Protein AF-A0A7Y5V5Q0-F1 (afdb_monomer_lite)

pLDDT: mean 81.28, std 18.64, range [32.94, 93.69]

Radius of gyration: 12.2 Å; chains: 1; bounding box: 17×25×36 Å

Structure (mmCIF, N/CA/C/O backbone):
data_AF-A0A7Y5V5Q0-F1
#
_entry.id   AF-A0A7Y5V5Q0-F1
#
loop_
_atom_site.group_PDB
_atom_site.id
_atom_site.type_symbol
_atom_site.label_atom_id
_atom_site.label_alt_id
_atom_site.label_comp_id
_atom_site.label_asym_id
_atom_site.label_entity_id
_atom_site.label_seq_id
_atom_site.pdbx_PDB_ins_code
_atom_site.Cartn_x
_atom_site.Cartn_y
_atom_site.Cartn_z
_atom_site.occupancy
_atom_site.B_iso_or_equiv
_atom_site.auth_seq_id
_atom_site.auth_comp_id
_atom_site.auth_asym_id
_atom_site.auth_atom_id
_atom_site.pdbx_PDB_model_num
ATOM 1 N N . LEU A 1 1 ? 7.092 0.372 0.300 1.00 84.88 1 LEU A N 1
ATOM 2 C CA . LEU A 1 1 ? 5.663 0.557 -0.019 1.00 84.88 1 LEU A CA 1
ATOM 3 C C . LEU A 1 1 ? 4.927 1.116 1.183 1.00 84.88 1 LEU A C 1
ATOM 5 O O . LEU A 1 1 ? 4.446 2.232 1.101 1.00 84.88 1 LEU A O 1
ATOM 9 N N . LEU A 1 2 ? 4.894 0.382 2.294 1.00 90.88 2 LEU A N 1
ATOM 10 C CA . LEU A 1 2 ? 4.264 0.806 3.545 1.00 90.88 2 LEU A CA 1
ATOM 11 C C . LEU A 1 2 ? 5.132 0.404 4.736 1.00 90.88 2 LEU A C 1
ATOM 13 O O . LEU A 1 2 ? 6.078 -0.368 4.580 1.00 90.88 2 LEU A O 1
ATOM 17 N N . VAL A 1 3 ? 4.825 0.948 5.906 1.00 92.06 3 VAL A N 1
ATOM 18 C CA . VAL A 1 3 ? 5.500 0.621 7.162 1.00 92.06 3 VAL A CA 1
ATOM 19 C C . VAL A 1 3 ? 4.441 0.137 8.136 1.00 92.06 3 VAL A C 1
ATOM 21 O O . VAL A 1 3 ? 3.422 0.801 8.312 1.00 92.06 3 VAL A O 1
ATOM 24 N N . LEU A 1 4 ? 4.676 -1.028 8.731 1.00 92.31 4 LEU A N 1
ATOM 25 C CA . LEU A 1 4 ? 3.849 -1.548 9.812 1.00 92.31 4 LEU A CA 1
ATOM 26 C C . LEU A 1 4 ? 4.530 -1.258 11.141 1.00 92.31 4 LEU A C 1
ATOM 28 O O . LEU A 1 4 ? 5.722 -1.518 11.298 1.00 92.31 4 LEU A O 1
ATOM 32 N N . GLU A 1 5 ? 3.771 -0.761 12.107 1.00 90.62 5 GLU A N 1
ATOM 33 C CA . GLU A 1 5 ? 4.239 -0.644 13.481 1.00 90.62 5 GLU A CA 1
ATOM 34 C C . GLU A 1 5 ? 3.756 -1.856 14.279 1.00 90.62 5 GLU A C 1
ATOM 36 O O . GLU A 1 5 ? 2.561 -2.135 14.352 1.00 90.62 5 GLU A O 1
ATOM 41 N N . ALA A 1 6 ? 4.689 -2.577 14.895 1.00 87.62 6 ALA A N 1
ATOM 42 C CA . ALA A 1 6 ? 4.382 -3.664 15.810 1.00 87.62 6 ALA A CA 1
ATOM 43 C C . ALA A 1 6 ? 5.356 -3.631 16.988 1.00 87.62 6 ALA A C 1
ATOM 45 O O . ALA A 1 6 ? 6.568 -3.633 16.800 1.00 87.62 6 ALA A O 1
ATOM 46 N N . MET A 1 7 ? 4.837 -3.610 18.220 1.00 88.19 7 MET A N 1
ATOM 47 C CA . MET A 1 7 ? 5.645 -3.659 19.451 1.00 88.19 7 MET A CA 1
ATOM 48 C C . MET A 1 7 ? 6.750 -2.583 19.524 1.00 88.19 7 MET A C 1
ATOM 50 O O . MET A 1 7 ? 7.866 -2.868 19.959 1.00 88.19 7 MET A O 1
ATOM 54 N N . LYS A 1 8 ? 6.431 -1.337 19.136 1.00 88.69 8 LYS A N 1
ATOM 55 C CA . LYS A 1 8 ? 7.374 -0.198 19.042 1.00 88.69 8 LYS A CA 1
ATOM 56 C C . LYS A 1 8 ? 8.467 -0.359 17.978 1.00 88.69 8 LYS A C 1
ATOM 58 O O . LYS A 1 8 ? 9.460 0.364 18.009 1.00 88.69 8 LYS A O 1
ATOM 63 N N . MET A 1 9 ? 8.296 -1.313 17.069 1.00 87.62 9 MET A N 1
ATOM 64 C CA . MET A 1 9 ? 9.218 -1.591 15.978 1.00 87.62 9 MET A CA 1
ATOM 65 C C . MET A 1 9 ? 8.522 -1.346 14.646 1.00 87.62 9 MET A C 1
ATOM 67 O O . MET A 1 9 ? 7.397 -1.793 14.413 1.00 87.62 9 MET A O 1
ATOM 71 N N . GLU A 1 10 ? 9.223 -0.658 13.759 1.00 91.56 10 GLU A N 1
ATOM 72 C CA . GLU A 1 10 ? 8.782 -0.421 12.393 1.00 91.56 10 GLU A CA 1
ATOM 73 C C . GLU A 1 10 ? 9.266 -1.548 11.478 1.00 91.56 10 GLU A C 1
ATOM 75 O O . GLU A 1 10 ? 10.437 -1.930 11.489 1.00 91.56 10 GLU A O 1
ATOM 80 N N . HIS A 1 11 ? 8.360 -2.060 10.653 1.00 91.12 11 HIS A N 1
ATOM 81 C CA . HIS A 1 11 ? 8.618 -3.121 9.692 1.00 91.12 11 HIS A CA 1
ATOM 82 C C . HIS A 1 11 ? 8.315 -2.591 8.286 1.00 91.12 11 HIS A C 1
ATOM 84 O O . HIS A 1 11 ? 7.145 -2.451 7.910 1.00 91.12 11 HIS A O 1
ATOM 90 N N . PRO A 1 12 ? 9.345 -2.245 7.496 1.00 89.75 12 PRO A N 1
ATOM 91 C CA . PRO A 1 12 ? 9.144 -1.734 6.151 1.00 89.75 12 PRO A CA 1
ATOM 92 C C . PRO A 1 12 ? 8.731 -2.865 5.20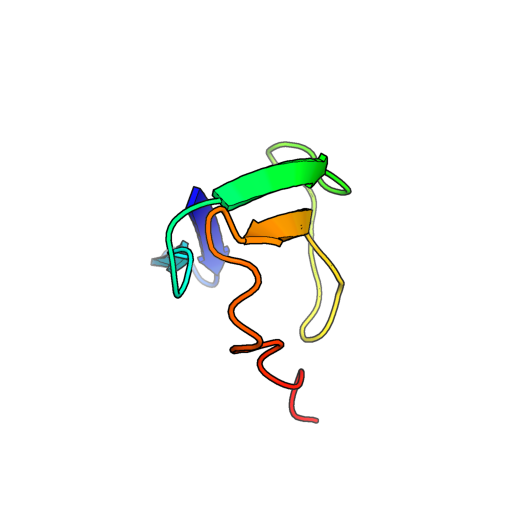2 1.00 89.75 12 PRO A C 1
ATOM 94 O O . PRO A 1 12 ? 9.517 -3.762 4.907 1.00 89.75 12 PRO A O 1
ATOM 97 N N . MET A 1 13 ? 7.523 -2.771 4.653 1.00 90.25 13 MET A N 1
ATOM 98 C CA . MET A 1 13 ? 7.018 -3.658 3.607 1.00 90.25 13 MET A CA 1
ATOM 99 C C . MET A 1 13 ? 7.373 -3.088 2.235 1.00 90.25 13 MET A C 1
ATOM 101 O O . MET A 1 13 ? 7.022 -1.952 1.876 1.00 90.25 13 MET A O 1
ATOM 105 N N . ARG A 1 14 ? 8.100 -3.879 1.451 1.00 89.69 14 ARG A N 1
ATOM 106 C CA . ARG A 1 14 ? 8.546 -3.536 0.096 1.00 89.69 14 ARG A CA 1
ATOM 107 C C . ARG A 1 14 ? 7.770 -4.376 -0.910 1.00 89.69 14 ARG A C 1
ATOM 109 O O . ARG A 1 14 ? 7.383 -5.493 -0.594 1.00 89.69 14 ARG A O 1
ATOM 116 N N . ALA A 1 15 ? 7.523 -3.817 -2.092 1.00 89.56 15 ALA A N 1
ATOM 117 C CA . ALA A 1 15 ? 6.977 -4.618 -3.176 1.00 89.56 15 ALA A CA 1
ATOM 118 C C . ALA A 1 15 ? 8.055 -5.612 -3.636 1.00 89.56 15 ALA A C 1
ATOM 120 O O . ALA A 1 15 ? 9.237 -5.251 -3.625 1.00 89.56 15 ALA A O 1
ATOM 121 N N . PRO A 1 16 ? 7.664 -6.841 -4.003 1.00 86.62 16 PRO A N 1
ATOM 122 C CA . PRO A 1 16 ? 8.590 -7.825 -4.551 1.00 86.62 16 PRO A CA 1
ATOM 123 C C . PRO A 1 16 ? 9.103 -7.420 -5.941 1.00 86.62 16 PRO A C 1
ATOM 125 O O . PRO A 1 16 ? 10.223 -7.772 -6.299 1.00 86.62 16 PRO A O 1
ATOM 128 N N . GLU A 1 17 ? 8.310 -6.654 -6.693 1.00 89.25 17 GLU A N 1
ATOM 129 C CA . GLU A 1 17 ? 8.607 -6.190 -8.048 1.00 89.25 17 GLU A CA 1
ATOM 130 C C . GLU A 1 17 ? 7.964 -4.822 -8.334 1.00 89.25 17 GLU A C 1
ATOM 132 O O . GLU A 1 17 ? 7.166 -4.315 -7.536 1.00 89.25 17 GLU A O 1
ATOM 137 N N . ASP A 1 18 ? 8.335 -4.217 -9.463 1.00 89.69 18 ASP A N 1
ATOM 138 C CA . ASP A 1 18 ? 7.777 -2.945 -9.923 1.00 89.69 18 ASP A CA 1
ATOM 139 C C . ASP A 1 18 ? 6.336 -3.119 -10.433 1.00 89.69 18 ASP A C 1
ATOM 141 O O . ASP A 1 18 ? 5.995 -4.093 -11.107 1.00 89.69 18 ASP A O 1
ATOM 145 N N . GLY A 1 19 ? 5.469 -2.150 -10.136 1.00 90.88 19 GLY A N 1
ATOM 146 C CA . GLY A 1 19 ? 4.058 -2.232 -10.500 1.00 90.88 19 GLY 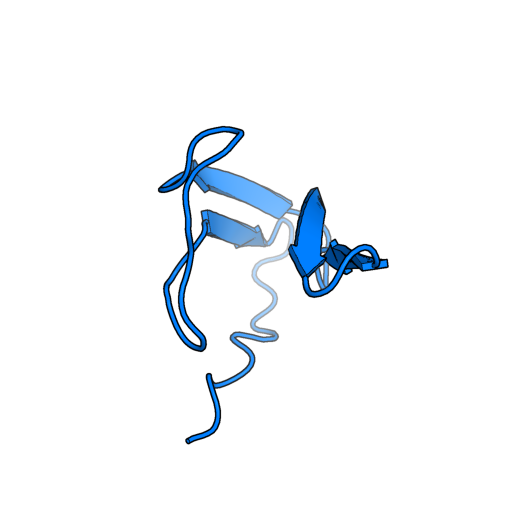A CA 1
ATOM 147 C C . GLY A 1 19 ? 3.236 -1.005 -10.113 1.00 90.88 19 GLY A C 1
ATOM 148 O O . GLY A 1 19 ? 3.761 -0.008 -9.611 1.00 90.88 19 GLY A O 1
ATOM 149 N N . VAL A 1 20 ? 1.927 -1.086 -10.346 1.00 92.75 20 VAL A N 1
ATOM 150 C CA . VAL A 1 20 ? 0.941 -0.032 -10.081 1.00 92.75 20 VAL A CA 1
ATOM 151 C C . VAL A 1 20 ? 0.013 -0.462 -8.949 1.00 92.75 20 VAL A C 1
ATOM 153 O O . VAL A 1 20 ? -0.558 -1.547 -8.980 1.00 92.75 20 VAL A O 1
ATOM 156 N N . VAL A 1 21 ? -0.169 0.391 -7.937 1.00 92.94 21 VAL A N 1
ATOM 157 C CA . VAL A 1 21 ? -1.129 0.131 -6.852 1.00 92.94 21 VAL A CA 1
ATOM 158 C C . VAL A 1 21 ? -2.550 0.297 -7.392 1.00 92.94 21 VAL A C 1
ATOM 160 O O . VAL A 1 21 ? -2.944 1.403 -7.755 1.00 92.94 21 VAL A O 1
ATOM 163 N N . LEU A 1 22 ? -3.315 -0.793 -7.428 1.00 93.69 22 LEU A N 1
ATOM 164 C CA . LEU A 1 22 ? -4.709 -0.798 -7.878 1.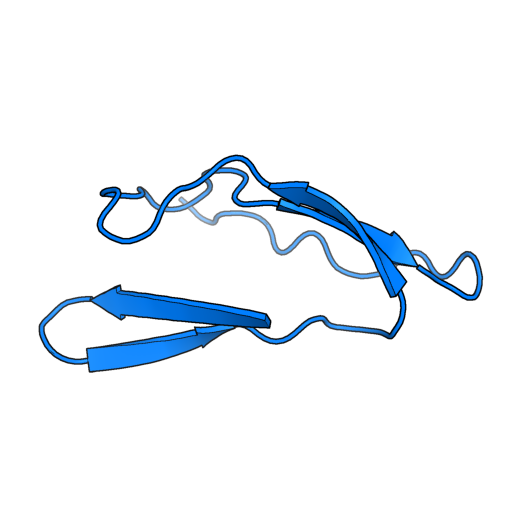00 93.69 22 LEU A CA 1
ATOM 165 C C . LEU A 1 22 ? -5.685 -0.478 -6.744 1.00 93.69 22 LEU A C 1
ATOM 167 O O . LEU A 1 22 ? -6.680 0.210 -6.950 1.00 93.69 22 LEU A O 1
ATOM 171 N N . GLU A 1 23 ? -5.409 -0.989 -5.544 1.00 92.94 23 GLU A N 1
ATOM 172 C CA . GLU A 1 23 ? -6.302 -0.857 -4.395 1.00 92.94 23 GLU A CA 1
ATOM 173 C C . GLU A 1 23 ? -5.494 -0.716 -3.104 1.00 92.94 23 GLU A C 1
ATOM 175 O O . GLU A 1 23 ? -4.524 -1.445 -2.901 1.00 92.94 23 GLU A O 1
ATOM 180 N N . LEU A 1 24 ? -5.915 0.189 -2.217 1.00 92.75 24 LEU A N 1
ATOM 181 C CA . LEU A 1 24 ? -5.383 0.348 -0.864 1.00 92.75 24 LEU A CA 1
ATOM 182 C C . LEU A 1 24 ? -6.536 0.192 0.132 1.00 92.75 24 LEU A C 1
ATOM 184 O O . LEU A 1 24 ? -7.478 0.981 0.115 1.00 92.75 24 LEU A O 1
ATOM 188 N N . ARG A 1 25 ? -6.464 -0.831 0.986 1.00 92.50 25 ARG A N 1
ATOM 189 C CA . ARG A 1 25 ? -7.536 -1.215 1.922 1.00 92.50 25 ARG A CA 1
ATOM 190 C C . ARG A 1 25 ? -7.306 -0.756 3.356 1.00 92.50 25 ARG A C 1
ATOM 192 O O . ARG A 1 25 ? -8.048 -1.155 4.247 1.00 92.50 25 ARG A O 1
ATOM 199 N N . VAL A 1 26 ? -6.276 0.048 3.581 1.00 92.69 26 VAL A N 1
ATOM 200 C CA . VAL A 1 26 ? -5.873 0.495 4.913 1.00 92.69 26 VAL A CA 1
ATOM 201 C C . VAL A 1 26 ? -5.582 1.984 4.918 1.00 92.69 26 VAL A C 1
ATOM 203 O O . VAL A 1 26 ? -5.052 2.531 3.947 1.00 92.69 26 VAL A O 1
ATOM 206 N N . ALA A 1 27 ? -5.911 2.630 6.028 1.00 93.06 27 ALA A N 1
ATOM 207 C CA . ALA A 1 27 ? -5.523 3.992 6.335 1.00 93.06 27 ALA A CA 1
ATOM 208 C C . ALA A 1 27 ? -4.384 4.021 7.364 1.00 93.06 27 ALA A C 1
ATOM 210 O O . ALA A 1 27 ? -4.061 3.038 8.034 1.00 93.06 27 ALA A O 1
ATOM 211 N N . VAL A 1 28 ? -3.744 5.182 7.490 1.00 92.25 28 VAL A N 1
ATOM 212 C CA . VAL A 1 28 ? -2.701 5.394 8.498 1.00 92.25 28 VAL A CA 1
ATOM 213 C C . VAL A 1 28 ? -3.311 5.294 9.896 1.00 92.25 28 VAL A C 1
ATOM 215 O O . VAL A 1 28 ? -4.276 5.990 10.202 1.00 92.25 28 VAL A O 1
ATOM 218 N N . GLY A 1 29 ? -2.703 4.467 10.747 1.00 91.06 29 GLY A N 1
ATOM 219 C CA . GLY A 1 29 ? -3.145 4.236 12.124 1.00 91.06 29 GLY A CA 1
ATOM 220 C C . GLY A 1 29 ? -4.123 3.070 12.288 1.00 91.06 29 GLY A C 1
ATOM 221 O O . GLY A 1 29 ? -4.405 2.691 13.427 1.00 91.06 29 GLY A O 1
ATOM 222 N N . ASP A 1 30 ? -4.596 2.469 11.191 1.00 93.06 30 ASP A N 1
ATOM 223 C CA . ASP A 1 30 ? -5.452 1.288 11.259 1.00 93.06 30 ASP A CA 1
ATOM 224 C C . ASP A 1 30 ? -4.718 0.117 11.918 1.00 93.06 30 ASP A C 1
ATOM 226 O O . ASP A 1 30 ? -3.549 -0.166 11.642 1.00 93.06 30 ASP A O 1
ATOM 230 N N . GLN A 1 31 ? -5.431 -0.584 12.798 1.00 91.06 31 GLN A N 1
ATOM 231 C CA . GLN A 1 31 ? -4.954 -1.836 13.369 1.00 91.06 31 GLN A CA 1
ATOM 232 C C . GLN A 1 31 ? -5.192 -2.958 12.360 1.00 91.06 31 GLN A C 1
ATOM 234 O O . GLN A 1 31 ? -6.307 -3.135 11.872 1.00 91.06 31 GLN A O 1
ATOM 239 N N . VAL A 1 32 ? -4.143 -3.719 12.059 1.00 90.94 32 VAL A N 1
ATOM 240 C CA . VAL A 1 32 ? -4.185 -4.816 11.090 1.00 90.94 32 VAL A CA 1
ATOM 241 C C . VAL A 1 32 ? -3.738 -6.115 11.744 1.00 90.94 32 VA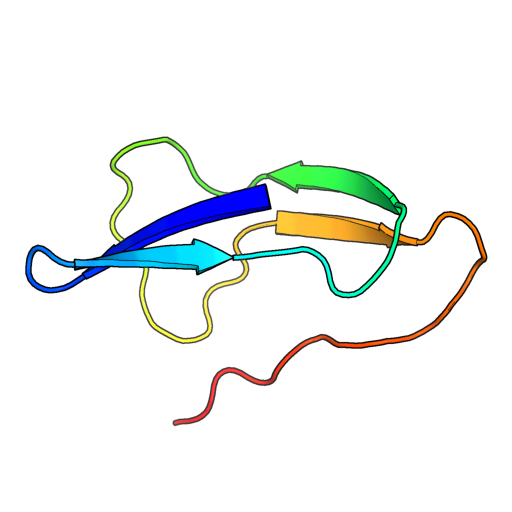L A C 1
ATOM 243 O O . VAL A 1 32 ? -2.799 -6.136 12.539 1.00 90.94 32 VAL A O 1
ATOM 246 N N . GLU A 1 33 ? -4.417 -7.207 11.407 1.00 90.69 33 GLU A N 1
ATOM 247 C CA . GLU A 1 33 ? -4.062 -8.552 11.857 1.00 90.69 33 GLU A CA 1
ATOM 248 C C . GLU A 1 33 ? -3.217 -9.282 10.807 1.00 90.69 33 GLU A C 1
ATOM 250 O O . GLU A 1 33 ? -3.152 -8.905 9.632 1.00 90.69 33 GLU A O 1
ATOM 255 N N . LYS A 1 34 ? -2.559 -10.364 11.228 1.00 87.94 34 LYS A N 1
ATOM 256 C CA . LYS A 1 34 ? -1.774 -11.206 10.326 1.00 87.94 34 LYS A CA 1
ATOM 257 C C . LYS A 1 34 ? -2.679 -11.806 9.243 1.00 87.94 34 LYS A C 1
ATOM 259 O O . LYS A 1 34 ? -3.741 -12.343 9.536 1.00 87.94 34 LYS A O 1
ATOM 264 N N . GLY A 1 35 ? -2.233 -11.735 7.989 1.00 88.06 35 GLY A N 1
ATOM 265 C CA . GLY A 1 35 ? -2.947 -12.311 6.845 1.00 88.06 35 GLY A CA 1
ATOM 266 C C . GLY A 1 35 ? -4.043 -11.428 6.237 1.00 88.06 35 GLY A C 1
ATOM 267 O O . GLY A 1 35 ? -4.662 -11.839 5.257 1.00 88.06 35 GLY A O 1
ATOM 268 N N . VAL A 1 36 ? -4.265 -10.214 6.752 1.00 91.44 36 VAL A N 1
ATOM 269 C CA . VAL A 1 36 ? -5.149 -9.232 6.107 1.00 91.44 36 VAL A CA 1
ATOM 270 C C . VAL A 1 36 ? -4.542 -8.721 4.798 1.00 91.44 36 VAL A C 1
ATOM 272 O O . VAL A 1 36 ? -3.351 -8.419 4.712 1.00 91.44 36 VAL A O 1
ATOM 275 N N . LEU A 1 37 ? -5.389 -8.572 3.774 1.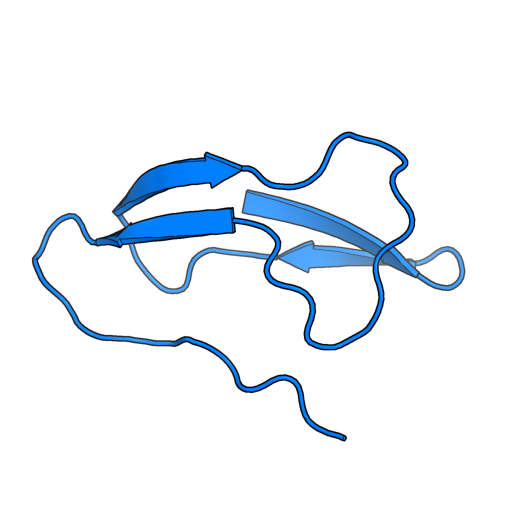00 91.62 37 LEU A N 1
ATOM 276 C CA . LEU A 1 37 ? -5.009 -7.929 2.519 1.00 91.62 37 LEU A CA 1
ATOM 277 C C . LEU A 1 37 ? -4.930 -6.409 2.705 1.00 91.62 37 LEU A C 1
ATOM 279 O O . LEU A 1 37 ? -5.953 -5.754 2.894 1.00 91.62 37 LEU A O 1
ATOM 283 N N . LEU A 1 38 ? -3.721 -5.860 2.604 1.00 93.19 38 LEU A N 1
ATOM 284 C CA . LEU A 1 38 ? -3.465 -4.428 2.794 1.00 93.19 38 LEU A CA 1
ATOM 285 C C . LEU A 1 38 ? -3.648 -3.619 1.505 1.00 93.19 38 LEU A C 1
ATOM 287 O O . LEU A 1 38 ? -4.234 -2.538 1.520 1.00 93.19 38 LEU A O 1
ATOM 291 N N . LEU A 1 39 ? -3.130 -4.129 0.389 1.00 92.69 39 LEU A N 1
ATOM 292 C CA . LEU A 1 39 ? -3.189 -3.481 -0.918 1.00 92.69 39 LEU A CA 1
ATOM 293 C C . LEU A 1 39 ? -3.045 -4.503 -2.045 1.00 92.69 39 LEU A C 1
ATOM 295 O O . LEU A 1 39 ? -2.591 -5.625 -1.817 1.00 92.69 39 LEU A O 1
ATOM 299 N N . VAL A 1 40 ? -3.396 -4.087 -3.257 1.00 92.00 40 VAL A N 1
ATOM 300 C CA . VAL A 1 40 ? -3.220 -4.858 -4.492 1.00 92.00 40 VAL A CA 1
ATOM 301 C C . VAL A 1 40 ? -2.301 -4.082 -5.429 1.00 92.00 40 VAL A C 1
ATOM 303 O O . VAL A 1 40 ? -2.528 -2.894 -5.669 1.00 92.00 40 VAL A O 1
ATOM 306 N N . VAL A 1 41 ? -1.279 -4.754 -5.962 1.00 91.94 41 VAL A N 1
ATOM 307 C CA . VAL A 1 41 ? -0.368 -4.211 -6.981 1.00 91.94 41 VAL A CA 1
ATOM 308 C C . VAL A 1 41 ? -0.512 -5.024 -8.260 1.00 91.94 41 VAL A C 1
ATOM 310 O O . VAL A 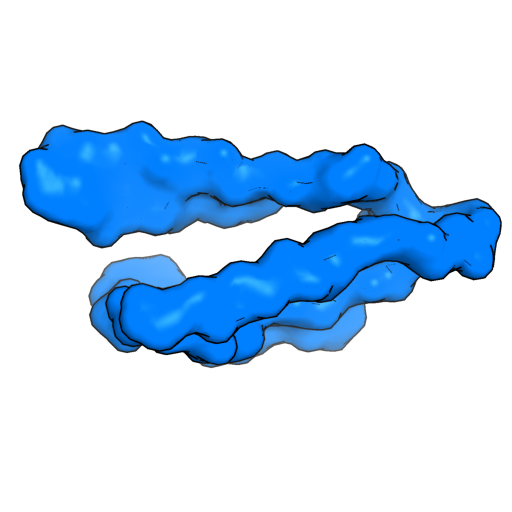1 41 ? -0.501 -6.252 -8.210 1.00 91.94 41 VAL A O 1
ATOM 313 N N . GLU A 1 42 ? -0.626 -4.339 -9.391 1.00 91.38 42 GLU A N 1
ATOM 314 C CA . GLU A 1 42 ? -0.486 -4.925 -10.721 1.00 91.38 42 GLU A CA 1
ATOM 315 C C . GLU A 1 42 ? 0.977 -4.812 -11.178 1.00 91.38 42 GLU A C 1
ATOM 317 O O . GLU A 1 42 ? 1.501 -3.696 -11.220 1.00 91.38 42 GLU A O 1
ATOM 322 N N . PRO A 1 43 ? 1.659 -5.923 -11.494 1.00 89.62 43 PRO A N 1
ATOM 323 C CA . PRO A 1 43 ? 3.052 -5.903 -11.932 1.00 89.62 43 PRO A CA 1
ATOM 324 C C . PRO A 1 43 ? 3.186 -5.248 -13.311 1.00 89.62 43 PRO A C 1
ATOM 326 O O . PRO A 1 43 ? 2.385 -5.507 -14.211 1.00 89.62 43 PRO A O 1
ATOM 329 N N . ALA A 1 44 ? 4.223 -4.426 -13.496 1.00 81.62 44 ALA A N 1
ATOM 330 C CA . ALA A 1 44 ? 4.440 -3.696 -14.749 1.00 81.62 44 ALA A CA 1
ATOM 331 C C . ALA A 1 44 ? 4.736 -4.627 -15.943 1.00 81.62 44 ALA A C 1
ATOM 333 O O . ALA A 1 44 ? 4.369 -4.312 -17.073 1.00 81.62 44 ALA A O 1
ATOM 334 N N . ASP A 1 45 ? 5.337 -5.791 -15.681 1.00 72.19 45 ASP A N 1
ATOM 335 C CA . ASP A 1 45 ? 5.750 -6.772 -16.689 1.00 72.19 45 ASP A CA 1
ATOM 336 C C . ASP A 1 45 ? 5.015 -8.114 -16.538 1.00 72.19 45 ASP A C 1
ATOM 338 O O . ASP A 1 45 ? 5.617 -9.169 -16.685 1.00 72.19 45 ASP A O 1
ATOM 342 N N . GLY A 1 46 ? 3.718 -8.131 -16.201 1.00 61.88 46 GLY A N 1
ATOM 343 C CA . GLY A 1 46 ? 2.905 -9.369 -16.168 1.00 61.88 46 GLY A CA 1
ATOM 344 C C . GLY A 1 46 ? 3.485 -10.524 -15.324 1.00 61.88 46 GLY A C 1
ATOM 345 O O . GLY A 1 46 ? 3.080 -11.680 -15.481 1.00 61.88 46 GLY A O 1
ATOM 346 N N . GLY A 1 47 ? 4.455 -10.213 -14.461 1.00 52.06 47 GLY A N 1
ATOM 347 C CA . GLY A 1 47 ? 5.238 -11.134 -13.663 1.00 52.06 47 GLY A CA 1
ATOM 348 C C . GLY A 1 47 ? 4.413 -11.606 -12.486 1.00 52.06 47 GLY A C 1
ATOM 349 O O . GLY A 1 47 ? 4.002 -10.841 -11.626 1.00 52.06 47 GLY A O 1
ATOM 350 N N . THR A 1 48 ? 4.110 -12.896 -12.460 1.00 52.25 48 THR A N 1
ATOM 351 C CA . THR A 1 48 ? 3.466 -13.512 -11.305 1.00 52.25 48 THR A CA 1
ATOM 352 C C . THR A 1 48 ? 4.507 -13.731 -10.210 1.00 52.25 48 THR A C 1
ATOM 354 O O . THR A 1 48 ? 5.227 -14.727 -10.254 1.00 52.25 48 THR A O 1
ATOM 357 N N . SER A 1 49 ? 4.569 -12.878 -9.183 1.00 49.03 49 SER A N 1
ATOM 358 C CA . SER A 1 49 ? 5.269 -13.263 -7.953 1.00 49.03 49 SER A CA 1
ATOM 359 C C . SER A 1 49 ? 4.782 -12.567 -6.678 1.00 49.03 49 SER A C 1
ATOM 361 O O . SER A 1 49 ? 4.937 -11.368 -6.480 1.00 49.03 49 SER A O 1
ATOM 363 N N . GLY A 1 50 ? 4.296 -13.389 -5.738 1.00 48.12 50 GLY A N 1
ATOM 364 C CA . GLY A 1 50 ? 4.544 -13.149 -4.314 1.00 48.12 50 GLY A CA 1
ATOM 365 C C . GLY A 1 50 ? 3.394 -12.615 -3.464 1.00 48.12 50 GLY A C 1
ATOM 366 O O . GLY A 1 50 ? 3.604 -11.706 -2.668 1.00 48.12 50 GLY A O 1
ATOM 367 N N . ALA A 1 51 ? 2.203 -13.219 -3.537 1.00 44.62 51 ALA A N 1
ATOM 368 C CA . ALA A 1 51 ? 1.290 -13.188 -2.393 1.00 44.62 51 ALA A CA 1
ATOM 369 C C . ALA A 1 51 ? 1.887 -14.074 -1.287 1.00 44.62 51 ALA A C 1
ATOM 371 O O . ALA A 1 51 ? 1.693 -15.292 -1.274 1.00 44.62 51 ALA A O 1
ATOM 372 N N . GLU A 1 52 ? 2.682 -13.474 -0.400 1.00 42.88 52 GLU A N 1
ATOM 373 C CA . GLU A 1 52 ? 3.177 -14.155 0.789 1.00 42.88 52 GLU A CA 1
ATOM 374 C C . GLU A 1 52 ? 1.964 -14.534 1.644 1.00 42.88 52 GLU A C 1
ATOM 376 O O . GLU A 1 52 ? 1.213 -13.687 2.133 1.00 42.88 52 GLU A O 1
ATOM 381 N N . LYS A 1 53 ? 1.720 -15.844 1.716 1.00 37.38 53 LYS A N 1
ATOM 382 C CA . LYS A 1 53 ? 0.693 -16.452 2.550 1.00 37.38 53 LYS A CA 1
ATOM 383 C C . LYS A 1 53 ? 0.827 -15.899 3.964 1.00 37.38 53 LYS A C 1
ATOM 385 O O . LYS A 1 53 ? 1.855 -16.092 4.607 1.00 37.38 53 LYS A O 1
ATOM 390 N N . GLY A 1 54 ? -0.243 -15.282 4.459 1.00 38.47 54 GLY A N 1
ATOM 391 C CA . GLY A 1 54 ? -0.463 -15.151 5.891 1.00 38.47 54 GLY A CA 1
ATOM 392 C C . GLY A 1 54 ? -0.408 -16.544 6.509 1.00 38.47 54 GLY A C 1
ATOM 393 O O . GLY A 1 54 ? -1.322 -17.344 6.329 1.00 38.47 54 GLY A O 1
ATOM 394 N N . GLU A 1 55 ? 0.714 -16.864 7.145 1.00 34.50 55 GLU A N 1
ATOM 395 C CA . GLU A 1 55 ? 0.853 -18.079 7.936 1.00 34.50 55 GLU A CA 1
ATOM 396 C C . GLU A 1 55 ? -0.010 -17.959 9.201 1.00 34.50 55 GLU A C 1
ATOM 398 O O . GLU A 1 55 ? -0.261 -16.854 9.682 1.00 34.50 55 GLU A O 1
ATOM 403 N N . ALA A 1 56 ? -0.460 -19.102 9.705 1.00 32.94 56 ALA A N 1
ATOM 404 C CA . ALA A 1 56 ? -1.302 -19.301 10.882 1.00 32.94 56 ALA A CA 1
ATOM 405 C C . ALA A 1 56 ? -0.839 -18.587 12.167 1.00 32.94 56 ALA A C 1
ATOM 407 O O . ALA A 1 56 ? 0.341 -18.157 12.248 1.00 32.94 56 ALA A O 1
#

Secondary structure (DSSP, 8-state):
-EEEEETTEEEEE--SS-EEEEEE---TT----TT---EEEEETT-----------

Sequence (56 aa):
LLVLEAMKMEHPMRAPEDGVVLELRVAVGDQVEKGVLLLVVEPADGGTSGAEKGEA

Foldseek 3Di:
DDWDDDPNDIDDDDDPADFDWPDAPDDPPDDDDQQDDGTDTDHPVNDDDDPDGRDD